Protein AF-A0A522Z1C8-F1 (afdb_monomer_lite)

Radius of gyration: 11.26 Å; chains: 1; bounding box: 27×19×26 Å

Sequence (40 aa):
IYRAAGKPTNSSVMELANMVKEIGREPIQRNTFFKTLRTF

Secondary structure (DSSP, 8-state):
-TGGGT----S-HHHHHHHHHHTT---EEE-TT--EEEE-

Structure (mmCIF, N/CA/C/O backbone):
data_AF-A0A522Z1C8-F1
#
_entry.id   AF-A0A522Z1C8-F1
#
loop_
_atom_site.group_PDB
_atom_site.id
_atom_site.type_symbol
_atom_site.label_atom_id
_atom_site.label_alt_id
_atom_site.label_comp_id
_atom_site.label_asym_id
_atom_site.label_entity_id
_atom_site.label_seq_id
_atom_site.pdbx_PDB_ins_code
_atom_site.Cartn_x
_atom_site.Cartn_y
_atom_site.Cartn_z
_atom_site.occupancy
_atom_site.B_iso_or_equiv
_atom_site.auth_seq_id
_atom_site.auth_comp_id
_atom_site.auth_asym_id
_atom_site.auth_atom_id
_atom_site.pdbx_PDB_model_num
ATOM 1 N N . ILE A 1 1 ? 8.987 6.842 2.540 1.00 54.03 1 ILE A N 1
ATOM 2 C CA . ILE A 1 1 ? 8.798 8.258 2.943 1.00 54.03 1 ILE A CA 1
ATOM 3 C 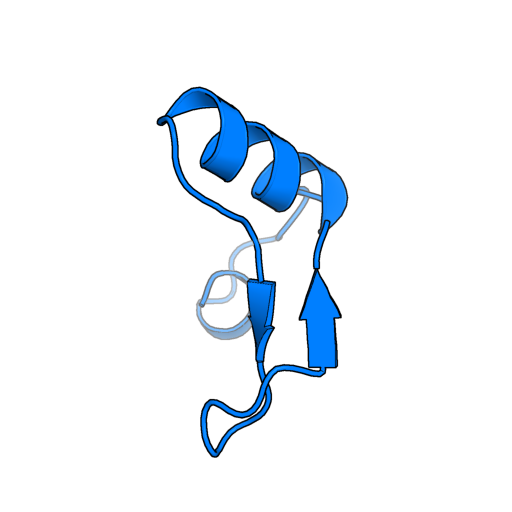C . ILE A 1 1 ? 9.163 8.448 4.416 1.00 54.03 1 ILE A C 1
ATOM 5 O O . ILE A 1 1 ? 10.156 9.108 4.672 1.00 54.03 1 ILE A O 1
ATOM 9 N N . TYR A 1 2 ? 8.501 7.772 5.365 1.00 46.81 2 TYR A N 1
ATOM 10 C CA . TYR A 1 2 ? 8.815 7.886 6.804 1.00 46.81 2 TYR A CA 1
ATOM 11 C C . TYR A 1 2 ? 10.252 7.489 7.202 1.00 46.81 2 TYR A C 1
ATOM 13 O O . TYR A 1 2 ? 10.934 8.280 7.846 1.00 46.81 2 TYR A O 1
ATOM 21 N N . ARG A 1 3 ? 10.762 6.330 6.749 1.00 48.22 3 ARG A N 1
ATOM 22 C CA . ARG A 1 3 ? 12.152 5.906 7.034 1.00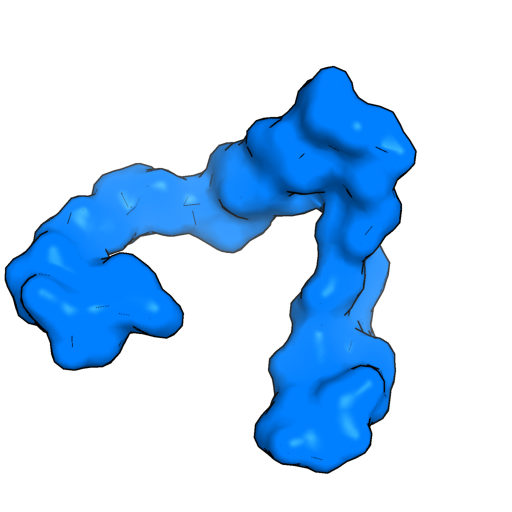 48.22 3 ARG A CA 1
ATOM 23 C C . ARG A 1 3 ? 13.208 6.796 6.356 1.00 48.22 3 ARG A C 1
ATOM 25 O O . ARG A 1 3 ? 14.245 7.070 6.942 1.00 48.22 3 ARG A O 1
ATOM 32 N N . ALA A 1 4 ? 12.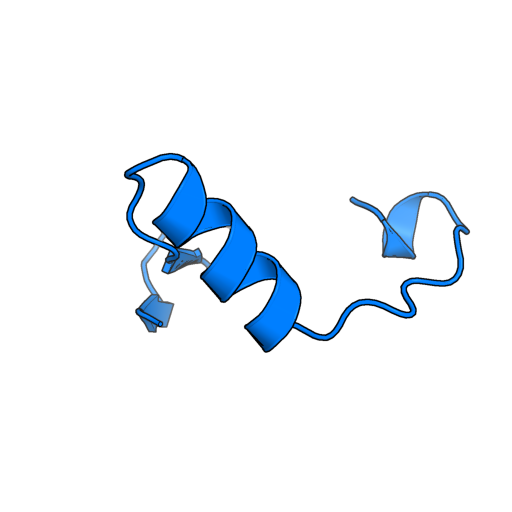924 7.277 5.142 1.00 53.25 4 ALA A N 1
ATOM 33 C CA . ALA A 1 4 ? 13.821 8.167 4.393 1.00 53.25 4 ALA A CA 1
ATOM 34 C C . ALA A 1 4 ? 13.901 9.586 4.994 1.00 53.25 4 ALA A C 1
ATOM 36 O O . ALA A 1 4 ? 14.871 10.291 4.756 1.00 53.25 4 ALA A O 1
ATOM 37 N N . ALA A 1 5 ? 12.906 9.984 5.794 1.00 57.41 5 ALA A N 1
ATOM 38 C CA . ALA A 1 5 ? 12.850 11.269 6.489 1.00 57.41 5 ALA A CA 1
ATOM 39 C C . ALA A 1 5 ? 13.443 11.227 7.916 1.00 57.41 5 ALA A C 1
ATOM 41 O O . ALA A 1 5 ? 13.232 12.158 8.690 1.00 57.41 5 ALA A O 1
ATOM 42 N N . GLY A 1 6 ? 14.125 10.139 8.305 1.00 49.25 6 GLY A N 1
ATOM 43 C CA . GLY A 1 6 ? 14.767 10.011 9.622 1.00 49.25 6 GLY A CA 1
ATOM 44 C C . GLY A 1 6 ? 13.802 9.908 10.812 1.00 49.25 6 GLY A C 1
ATOM 45 O O . GLY A 1 6 ? 14.230 9.994 11.959 1.00 49.25 6 GLY A O 1
ATOM 46 N N . LYS A 1 7 ? 12.497 9.723 10.569 1.00 56.38 7 LYS A N 1
ATOM 47 C CA . LYS A 1 7 ? 11.491 9.550 11.625 1.00 56.38 7 LYS A CA 1
ATOM 48 C C . LYS A 1 7 ? 11.403 8.063 12.001 1.00 56.38 7 LYS A C 1
ATOM 50 O O . LYS A 1 7 ? 11.263 7.235 11.091 1.00 56.38 7 LYS A O 1
ATOM 55 N N . PRO A 1 8 ? 11.447 7.698 13.299 1.00 58.28 8 PRO A N 1
ATOM 56 C CA . PRO A 1 8 ? 11.232 6.319 13.719 1.00 58.28 8 PRO A CA 1
ATOM 57 C C . PRO A 1 8 ? 9.854 5.886 13.227 1.00 58.28 8 PRO A C 1
ATOM 59 O O . PRO A 1 8 ? 8.825 6.445 13.602 1.00 58.28 8 PRO A O 1
ATOM 62 N N . THR A 1 9 ? 9.841 4.939 12.293 1.00 59.03 9 THR A N 1
ATOM 63 C CA . THR A 1 9 ? 8.599 4.397 11.753 1.00 59.03 9 THR A CA 1
ATOM 64 C C . THR A 1 9 ? 8.172 3.291 12.708 1.00 59.03 9 THR A C 1
ATOM 66 O O . THR A 1 9 ? 8.487 2.130 12.480 1.00 59.03 9 THR A O 1
ATOM 69 N N . ASN A 1 10 ? 7.537 3.662 13.824 1.00 58.50 10 ASN A N 1
ATOM 70 C CA . ASN A 1 10 ? 6.932 2.681 14.734 1.00 58.50 10 ASN A CA 1
ATOM 71 C C . ASN A 1 10 ? 5.724 1.982 14.099 1.00 58.50 10 ASN A C 1
ATOM 73 O O . ASN A 1 10 ? 5.281 0.966 14.618 1.00 58.50 10 ASN A O 1
ATOM 77 N N . SER A 1 11 ? 5.215 2.501 12.979 1.00 62.94 11 SER A N 1
ATOM 78 C CA . SER A 1 11 ? 4.087 1.903 12.281 1.00 62.94 11 SER A CA 1
ATOM 79 C C . SER A 1 11 ? 4.518 0.727 11.419 1.00 62.94 11 SER A C 1
ATOM 81 O O . SER A 1 11 ? 5.353 0.860 10.515 1.00 62.94 11 SER A O 1
ATOM 83 N N . SER A 1 12 ? 3.919 -0.429 11.686 1.00 81.50 12 SER A N 1
ATOM 84 C CA . SER A 1 12 ? 4.072 -1.617 10.855 1.00 81.50 12 SER A CA 1
ATOM 85 C C . SER A 1 12 ? 3.470 -1.413 9.454 1.00 81.50 12 SER A C 1
ATOM 87 O O . SER A 1 12 ? 2.613 -0.558 9.226 1.00 81.50 12 SER A O 1
ATOM 89 N N . VAL A 1 13 ? 3.888 -2.234 8.482 1.00 83.38 13 VAL A N 1
ATOM 90 C CA . VAL A 1 13 ? 3.276 -2.247 7.135 1.00 83.38 13 VAL A CA 1
ATOM 91 C C . VAL A 1 13 ? 1.769 -2.543 7.213 1.00 83.38 13 VAL A C 1
ATOM 93 O O . VAL A 1 13 ? 1.000 -2.025 6.406 1.00 83.38 13 VAL A O 1
ATOM 96 N N . MET A 1 14 ? 1.347 -3.326 8.211 1.00 85.31 14 MET A N 1
ATOM 97 C CA . MET A 1 14 ? -0.056 -3.671 8.444 1.00 85.31 14 MET A CA 1
ATOM 98 C C . MET A 1 14 ? -0.877 -2.492 8.965 1.00 85.31 14 MET A C 1
ATOM 100 O O . MET A 1 14 ? -1.988 -2.284 8.492 1.00 85.31 14 MET A O 1
ATOM 104 N N . GLU A 1 15 ? -0.334 -1.682 9.876 1.00 86.44 15 GLU A N 1
ATOM 105 C CA . GLU A 1 15 ? -1.005 -0.449 10.314 1.00 86.44 15 GLU A CA 1
ATOM 106 C C . GLU A 1 15 ? -1.236 0.508 9.146 1.00 86.44 15 GLU A C 1
ATOM 108 O O . GLU A 1 15 ? -2.326 1.056 9.003 1.00 86.44 15 GLU A O 1
ATOM 113 N N . LEU A 1 16 ? -0.244 0.663 8.263 1.00 86.56 16 LEU A N 1
ATOM 114 C CA . LEU A 1 16 ? -0.409 1.481 7.064 1.00 86.56 16 LEU A CA 1
ATOM 115 C C . LEU A 1 16 ? -1.492 0.917 6.139 1.00 86.56 16 LEU A C 1
ATOM 117 O O . LEU A 1 16 ? -2.306 1.678 5.623 1.00 86.56 16 LEU A O 1
ATOM 121 N N . ALA A 1 17 ? -1.522 -0.401 5.938 1.00 90.62 17 ALA A N 1
ATOM 122 C CA . ALA A 1 17 ? -2.560 -1.040 5.138 1.00 90.62 17 ALA A CA 1
ATOM 123 C C . ALA A 1 17 ? -3.961 -0.815 5.730 1.00 90.62 17 ALA A C 1
ATOM 125 O O . ALA A 1 17 ? -4.887 -0.494 4.988 1.00 90.62 17 ALA A O 1
ATOM 126 N N . ASN A 1 18 ? -4.101 -0.914 7.053 1.00 91.00 18 ASN A N 1
ATOM 127 C CA . ASN A 1 18 ? -5.366 -0.673 7.746 1.00 91.00 18 ASN A CA 1
ATOM 128 C C . ASN A 1 18 ? -5.829 0.783 7.599 1.00 91.00 18 ASN A C 1
ATOM 130 O O . ASN A 1 18 ? -6.962 1.005 7.187 1.00 91.00 18 ASN A O 1
ATOM 134 N N . MET A 1 19 ? -4.946 1.766 7.802 1.00 90.69 19 MET A N 1
ATOM 135 C CA . MET A 1 19 ? -5.284 3.185 7.594 1.00 90.69 19 MET A CA 1
ATOM 136 C C . MET A 1 19 ? -5.741 3.476 6.159 1.00 90.69 19 MET A C 1
ATOM 138 O O . MET A 1 19 ? -6.649 4.271 5.928 1.00 90.69 19 MET A O 1
ATOM 142 N N . VAL A 1 20 ? -5.119 2.833 5.166 1.00 92.44 20 VAL A N 1
ATOM 143 C CA . VAL A 1 20 ? -5.511 2.991 3.758 1.00 92.44 20 VAL A CA 1
ATOM 144 C C . VAL A 1 20 ? -6.911 2.413 3.507 1.00 92.44 20 VAL A C 1
ATOM 146 O O . VAL A 1 20 ? -7.698 3.034 2.790 1.00 92.44 20 VAL A O 1
ATOM 149 N N . LYS A 1 21 ? -7.256 1.283 4.137 1.00 93.25 21 LYS A N 1
ATOM 150 C CA . LYS A 1 21 ? -8.614 0.716 4.085 1.00 93.25 21 LYS A CA 1
ATOM 151 C C . LYS A 1 21 ? -9.643 1.621 4.761 1.00 93.25 21 LYS A C 1
ATOM 153 O O . LYS A 1 21 ? -10.730 1.794 4.218 1.00 93.25 21 LYS A O 1
ATOM 158 N N . GLU A 1 22 ? -9.303 2.237 5.894 1.00 95.19 22 GLU A N 1
ATOM 159 C CA . GLU A 1 22 ? -10.193 3.153 6.630 1.00 95.19 22 GLU A CA 1
ATOM 160 C C . GLU A 1 22 ? -10.623 4.363 5.792 1.00 95.19 22 GLU A C 1
ATOM 162 O O . GLU A 1 22 ? -11.769 4.798 5.875 1.00 95.19 22 GLU A O 1
ATOM 167 N N . ILE A 1 23 ? -9.745 4.871 4.923 1.00 95.38 23 ILE A N 1
ATOM 168 C CA . ILE A 1 23 ? -10.076 5.958 3.985 1.00 95.38 23 ILE A CA 1
ATOM 169 C C . ILE A 1 23 ? -10.721 5.460 2.676 1.00 95.38 23 ILE A C 1
ATOM 171 O O . ILE A 1 23 ? -10.812 6.214 1.704 1.00 95.38 23 ILE A O 1
ATOM 175 N N . GLY A 1 24 ? -11.137 4.189 2.619 1.00 94.44 24 GLY A N 1
ATOM 176 C CA . GLY A 1 24 ? -11.832 3.584 1.480 1.00 94.44 24 GLY A CA 1
ATOM 177 C C . GLY A 1 24 ? -10.943 3.332 0.261 1.00 94.44 24 GLY A C 1
ATOM 178 O O . GLY A 1 24 ? -11.416 3.393 -0.875 1.00 94.44 24 GLY A O 1
ATOM 179 N N . ARG A 1 25 ? -9.638 3.114 0.462 1.00 94.44 25 ARG A N 1
ATOM 180 C CA . ARG A 1 25 ? -8.674 2.847 -0.615 1.00 94.44 25 ARG A CA 1
ATOM 181 C C . ARG A 1 25 ? -8.077 1.449 -0.493 1.00 94.44 25 ARG A C 1
ATOM 183 O O . ARG A 1 25 ? -8.019 0.867 0.581 1.00 94.44 25 ARG A O 1
ATOM 190 N N . GLU A 1 26 ? -7.574 0.949 -1.619 1.00 94.38 26 GLU A N 1
ATOM 191 C CA . GLU A 1 26 ? -6.935 -0.365 -1.708 1.00 94.38 26 GLU A CA 1
ATOM 192 C C . GLU A 1 26 ? -5.423 -0.266 -1.427 1.00 94.38 26 GLU A C 1
ATOM 194 O O . GLU A 1 26 ? -4.686 0.341 -2.223 1.00 94.38 26 GLU A O 1
ATOM 199 N N . PRO A 1 27 ? -4.918 -0.842 -0.319 1.00 93.88 27 PRO A N 1
ATOM 200 C CA . PRO A 1 27 ? -3.489 -0.871 -0.028 1.00 93.88 27 PRO A CA 1
ATOM 201 C C . PRO A 1 27 ? -2.752 -1.862 -0.936 1.00 93.88 27 PRO A C 1
ATOM 203 O O . PRO A 1 27 ? -2.972 -3.073 -0.904 1.00 93.88 27 PRO A O 1
ATOM 206 N N . ILE A 1 28 ? -1.809 -1.344 -1.727 1.00 95.06 28 ILE A N 1
ATOM 207 C CA . ILE A 1 28 ? -1.025 -2.137 -2.681 1.00 95.06 28 ILE A CA 1
ATOM 208 C C . ILE A 1 28 ? 0.461 -1.807 -2.532 1.00 95.06 28 ILE A C 1
ATOM 210 O O . ILE A 1 28 ? 0.883 -0.667 -2.747 1.00 95.06 28 ILE A O 1
ATOM 214 N N . GLN A 1 29 ? 1.273 -2.820 -2.230 1.00 93.25 29 GLN A N 1
ATOM 215 C CA . GLN A 1 29 ? 2.726 -2.732 -2.316 1.00 93.25 29 GLN A CA 1
ATOM 216 C C . GLN A 1 29 ? 3.150 -2.745 -3.781 1.00 93.25 29 GLN A C 1
ATOM 218 O O . GLN A 1 29 ? 2.770 -3.638 -4.543 1.00 93.25 29 GLN A O 1
ATOM 223 N N . ARG A 1 30 ? 3.988 -1.783 -4.165 1.00 94.56 30 ARG A N 1
ATOM 224 C CA . ARG A 1 30 ? 4.520 -1.662 -5.523 1.00 94.56 30 ARG A CA 1
ATOM 225 C C . ARG A 1 30 ? 6.042 -1.612 -5.526 1.00 94.56 30 ARG A C 1
ATOM 227 O O . ARG A 1 30 ? 6.653 -1.219 -4.533 1.00 94.56 30 ARG A O 1
ATOM 234 N N . ASN A 1 31 ? 6.643 -2.005 -6.645 1.00 93.31 31 ASN A N 1
ATOM 235 C CA . ASN A 1 31 ? 8.066 -1.781 -6.897 1.00 93.31 31 ASN A CA 1
ATOM 236 C C . ASN A 1 31 ? 8.326 -0.364 -7.452 1.00 93.31 31 ASN A C 1
ATOM 238 O O . ASN A 1 31 ? 7.403 0.430 -7.631 1.00 93.31 31 ASN A O 1
ATOM 242 N N . THR A 1 32 ? 9.589 -0.054 -7.753 1.00 94.81 32 THR A N 1
ATOM 243 C CA . THR A 1 32 ? 10.022 1.238 -8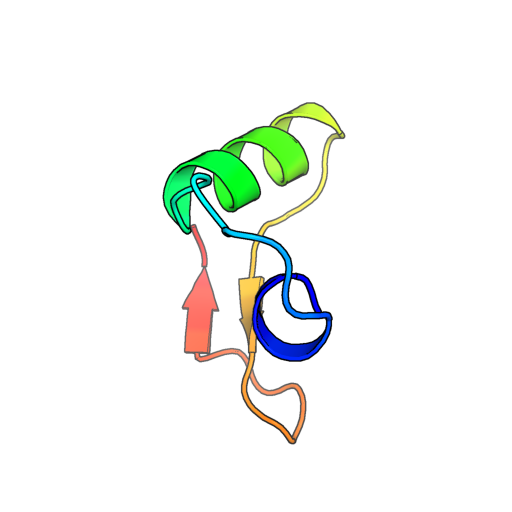.320 1.00 94.81 32 THR A CA 1
ATOM 244 C C . THR A 1 32 ? 9.416 1.556 -9.688 1.00 94.81 32 THR A C 1
ATOM 246 O O . THR A 1 32 ? 9.311 2.722 -10.049 1.00 94.81 32 THR A O 1
ATOM 249 N N . PHE A 1 33 ? 8.969 0.539 -10.426 1.00 95.88 33 PHE A N 1
ATOM 250 C CA . PHE A 1 33 ? 8.259 0.672 -11.702 1.00 95.88 33 PHE A CA 1
ATOM 251 C C . PHE A 1 33 ? 6.734 0.662 -11.529 1.00 95.88 33 PHE A C 1
ATOM 253 O O . PHE A 1 33 ? 6.006 0.403 -12.484 1.00 95.88 33 PHE A O 1
ATOM 260 N N . PHE A 1 34 ? 6.243 0.877 -10.304 1.00 90.19 34 PHE A N 1
ATOM 261 C CA . PHE A 1 34 ? 4.826 0.869 -9.936 1.00 90.19 34 PHE A CA 1
ATOM 262 C C . PHE A 1 34 ? 4.080 -0.445 -10.226 1.00 90.19 34 PHE A C 1
ATOM 264 O O . PHE A 1 34 ? 2.850 -0.489 -10.144 1.00 90.19 34 PHE A O 1
ATOM 271 N N . LYS A 1 35 ?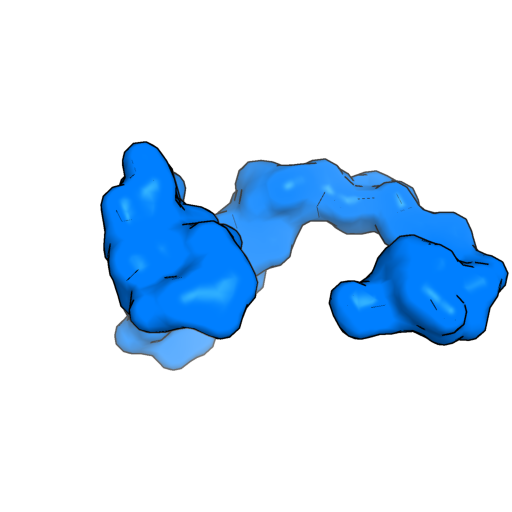 4.797 -1.543 -10.492 1.00 96.12 35 LYS A N 1
ATOM 272 C CA . LYS A 1 35 ? 4.186 -2.869 -10.636 1.00 96.12 35 LYS A CA 1
ATOM 273 C C . LYS A 1 35 ? 3.756 -3.390 -9.273 1.00 96.12 35 LYS A C 1
ATOM 275 O O . LYS A 1 35 ? 4.491 -3.248 -8.293 1.00 96.12 35 LYS A O 1
ATOM 280 N N . THR A 1 36 ? 2.581 -4.007 -9.227 1.00 94.94 36 THR A N 1
ATOM 281 C CA . THR A 1 36 ? 2.036 -4.639 -8.023 1.00 94.94 36 THR A CA 1
ATOM 282 C C . THR A 1 36 ? 2.915 -5.8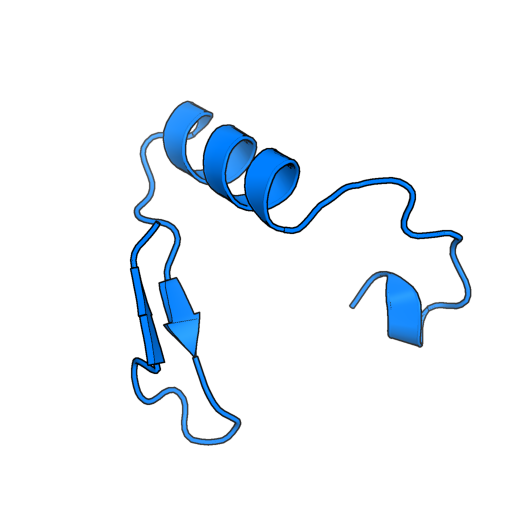05 -7.585 1.00 94.94 36 THR A C 1
ATOM 284 O O . THR A 1 36 ? 3.208 -6.697 -8.375 1.00 94.94 36 THR A O 1
ATOM 287 N N . LEU A 1 37 ? 3.319 -5.789 -6.318 1.00 93.25 37 LEU A N 1
ATOM 288 C CA . LEU A 1 37 ? 4.017 -6.893 -5.660 1.00 93.25 37 LEU A CA 1
ATOM 289 C C . LEU A 1 37 ? 3.078 -7.670 -4.736 1.00 93.25 37 LEU A C 1
ATOM 291 O O . LEU A 1 37 ? 3.134 -8.894 -4.693 1.00 93.25 37 LEU A O 1
ATOM 295 N N . ARG A 1 38 ? 2.234 -6.954 -3.982 1.00 90.81 38 ARG A N 1
ATOM 296 C CA . ARG A 1 38 ? 1.338 -7.533 -2.976 1.00 90.81 38 ARG A CA 1
ATOM 297 C C . ARG A 1 38 ? 0.151 -6.613 -2.699 1.00 90.81 38 ARG A C 1
ATOM 299 O O . ARG A 1 38 ? 0.320 -5.398 -2.646 1.00 90.81 38 ARG A O 1
ATOM 306 N N . THR A 1 39 ? -1.022 -7.195 -2.490 1.00 90.88 39 THR A N 1
ATOM 307 C CA . THR A 1 39 ? -2.229 -6.534 -1.967 1.00 90.88 39 THR A CA 1
ATOM 308 C C . THR A 1 39 ? -2.415 -6.909 -0.490 1.00 90.88 39 THR A C 1
ATOM 310 O O . THR A 1 39 ? -1.969 -7.988 -0.082 1.00 90.88 39 THR A O 1
ATOM 313 N N . PHE A 1 40 ? -3.013 -6.031 0.322 1.00 84.88 40 PHE A N 1
ATOM 314 C CA . PHE A 1 40 ? -3.185 -6.232 1.772 1.00 84.88 40 PHE A CA 1
ATOM 315 C C . PHE A 1 40 ? -4.643 -6.217 2.211 1.00 84.88 40 PHE A C 1
ATOM 317 O O . PHE A 1 40 ? -5.465 -5.517 1.591 1.00 84.88 40 PHE A O 1
#

Foldseek 3Di:
DCVVVVHPCPDDPVNVQVVCVVVVHWDFDADPVRDTDDTD

pLDDT: mean 81.52, std 16.93, range [46.81, 96.12]